Protein AF-A0A2T4LJS6-F1 (afdb_monomer_lite)

InterPro domains:
  IPR002629 Cobalamin-independent methionine synthase MetE, C-terminal/archaeal [PF01717] (78-133)
  IPR038071 UROD/MetE-like superfamily [G3DSA:3.20.20.210] (36-133)
  IPR038071 UROD/MetE-like superfamily [SSF51726] (49-132)

Organism: NCBI:txid29382

Foldseek 3Di:
DLPDDDDVNVVLQVVQVCCCVPVVDNPSVVVNVVSVVVVCPDVVVVDDDDCVPVDPDDPDDPVVVVVVCCVVLVADPDADEDDDDDDCDPVNVVLVVCVVVVVDDPVVSVVVVVVVQVVQVVVCVVVVHSDYD

pLDDT: mean 94.38, std 6.19, range [54.38, 98.62]

Radius of gyration: 26.8 Å; chains: 1; bounding box: 59×28×63 Å

Secondary structure (DSSP, 8-state):
--S---HHHHHHHHHHHHHHHHH---HHHHHHHHHHHHHHT-GGGG----GGGS--S-SS-HHHHHHHHHHHH---SS-----SPPP--HHHHHHHHHHHTTSS-HHHHHHHHHHHHHHHHHHHHHTT-SS--

Structure (mmCIF, N/CA/C/O backbone):
data_AF-A0A2T4LJS6-F1
#
_entry.id   AF-A0A2T4LJS6-F1
#
loop_
_atom_site.group_PDB
_atom_site.id
_atom_site.type_symbol
_atom_site.label_atom_id
_atom_site.label_alt_id
_atom_site.label_comp_id
_atom_site.label_asym_id
_atom_site.label_entity_id
_atom_site.label_seq_id
_atom_site.pdbx_PDB_ins_code
_atom_site.Cartn_x
_atom_site.Cartn_y
_atom_site.Cartn_z
_atom_site.occupancy
_atom_site.B_iso_or_equiv
_atom_site.auth_seq_id
_atom_site.auth_comp_id
_atom_site.auth_asym_id
_atom_site.auth_atom_id
_atom_site.pdbx_PDB_model_num
ATOM 1 N N . ALA A 1 1 ? 11.203 9.157 -17.276 1.00 54.38 1 ALA A N 1
ATOM 2 C CA . ALA A 1 1 ? 11.778 8.016 -16.538 1.00 54.38 1 ALA A CA 1
ATOM 3 C C . ALA A 1 1 ? 13.220 7.837 -17.000 1.00 54.38 1 ALA A C 1
ATOM 5 O O . ALA A 1 1 ? 13.449 7.197 -18.010 1.00 54.38 1 ALA A O 1
ATOM 6 N N . GLU A 1 2 ? 14.178 8.501 -16.348 1.00 68.25 2 GLU A N 1
ATOM 7 C CA . GLU A 1 2 ? 15.598 8.459 -16.759 1.00 68.25 2 GLU A CA 1
ATOM 8 C C . GLU A 1 2 ? 16.465 7.547 -15.873 1.00 68.25 2 GLU A C 1
ATOM 10 O O . GLU A 1 2 ? 17.624 7.326 -16.193 1.00 68.25 2 GLU A O 1
ATOM 15 N N . GLY A 1 3 ? 15.917 7.007 -14.778 1.00 78.06 3 GLY A N 1
ATOM 16 C CA . GLY A 1 3 ? 16.657 6.209 -13.789 1.00 78.06 3 GLY A CA 1
ATOM 17 C C . GLY A 1 3 ? 16.238 4.744 -13.681 1.00 78.06 3 GLY A C 1
ATOM 18 O O . GLY A 1 3 ? 16.497 4.125 -12.654 1.00 78.06 3 GLY A O 1
ATOM 19 N N . LEU A 1 4 ? 15.532 4.207 -14.678 1.00 88.50 4 LEU A N 1
ATOM 20 C CA . LEU A 1 4 ? 15.078 2.816 -14.685 1.00 88.50 4 LEU A CA 1
ATOM 21 C C . LEU A 1 4 ? 15.667 2.091 -15.893 1.00 88.50 4 LEU A C 1
ATOM 23 O O . LEU A 1 4 ? 15.585 2.607 -17.005 1.00 88.50 4 LEU A O 1
ATOM 27 N N . SER A 1 5 ? 16.173 0.883 -15.651 1.00 91.62 5 SER A N 1
ATOM 28 C CA . SER A 1 5 ? 16.587 -0.067 -16.684 1.00 91.62 5 SER A CA 1
ATOM 29 C C . SER A 1 5 ? 16.012 -1.439 -16.339 1.00 91.62 5 SER A C 1
ATOM 31 O O . SER A 1 5 ? 16.406 -2.044 -15.332 1.00 91.62 5 SER A O 1
ATOM 33 N N . PHE A 1 6 ? 15.058 -1.921 -17.139 1.00 93.44 6 PHE A N 1
ATOM 34 C CA . PHE A 1 6 ? 14.474 -3.252 -16.991 1.00 93.44 6 PHE A CA 1
ATOM 35 C C . PHE A 1 6 ? 15.206 -4.246 -17.901 1.00 93.44 6 PHE A C 1
ATOM 37 O O . PHE A 1 6 ? 16.373 -4.047 -18.232 1.00 93.44 6 PHE A O 1
ATOM 44 N N . ALA A 1 7 ? 14.583 -5.376 -18.236 1.00 97.06 7 ALA A N 1
ATOM 45 C CA . ALA A 1 7 ? 15.266 -6.449 -18.954 1.00 97.06 7 ALA A CA 1
ATOM 46 C C . ALA A 1 7 ? 15.805 -5.994 -20.323 1.00 97.06 7 ALA A C 1
ATOM 48 O O . ALA A 1 7 ? 16.966 -6.251 -20.627 1.00 97.06 7 ALA A O 1
ATOM 49 N N . THR A 1 8 ? 14.994 -5.286 -21.114 1.00 96.06 8 THR A N 1
ATOM 50 C CA . THR A 1 8 ? 15.387 -4.807 -22.448 1.00 96.06 8 THR A CA 1
ATOM 51 C C . THR A 1 8 ? 16.496 -3.763 -22.362 1.00 96.06 8 THR A C 1
ATOM 53 O O . THR A 1 8 ? 17.509 -3.887 -23.041 1.00 96.06 8 THR A O 1
ATOM 56 N N . GLU A 1 9 ? 16.367 -2.783 -21.466 1.00 93.56 9 GLU A N 1
ATOM 57 C CA . GLU A 1 9 ? 17.361 -1.717 -21.317 1.00 93.56 9 GLU A CA 1
ATOM 58 C C . GLU A 1 9 ? 18.707 -2.258 -20.807 1.00 93.56 9 GLU A C 1
ATOM 60 O O . GLU A 1 9 ? 19.759 -1.757 -21.193 1.00 93.56 9 GLU A O 1
ATOM 65 N N . LYS A 1 10 ? 18.706 -3.329 -20.000 1.00 95.00 10 LYS A N 1
ATOM 66 C CA . LYS A 1 10 ? 19.943 -4.009 -19.573 1.00 95.00 10 LYS A CA 1
ATOM 67 C C . LYS A 1 10 ? 20.680 -4.683 -20.726 1.00 95.00 10 LYS A C 1
ATOM 69 O O . LYS A 1 10 ? 21.907 -4.723 -20.718 1.00 95.00 10 LYS A O 1
ATOM 74 N N . LEU A 1 11 ? 19.959 -5.206 -21.718 1.00 97.19 11 LEU A N 1
ATOM 75 C CA . LEU A 1 11 ? 20.591 -5.720 -22.935 1.00 97.19 11 LEU A CA 1
ATOM 76 C C . LEU A 1 11 ? 21.224 -4.578 -23.738 1.00 97.19 11 LEU A C 1
ATOM 78 O O . LEU A 1 11 ? 22.324 -4.740 -24.263 1.00 97.19 11 LEU A O 1
ATOM 82 N N . ASP A 1 12 ? 20.578 -3.412 -23.771 1.00 94.31 12 ASP A N 1
ATOM 83 C CA . ASP A 1 12 ? 21.135 -2.224 -24.413 1.00 94.31 12 ASP A CA 1
ATOM 84 C C . ASP A 1 12 ? 22.396 -1.694 -23.718 1.00 94.31 12 ASP A C 1
ATOM 86 O O .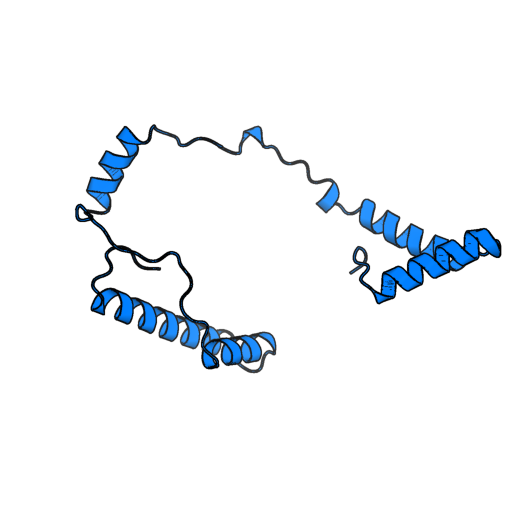 ASP A 1 12 ? 23.330 -1.283 -24.412 1.00 94.31 12 ASP A O 1
ATOM 90 N N . GLU A 1 13 ? 22.440 -1.739 -22.384 1.00 94.50 13 GLU A N 1
ATOM 91 C CA . GLU A 1 13 ? 23.622 -1.412 -21.573 1.00 94.50 13 GLU A CA 1
ATOM 92 C C . GLU A 1 13 ? 24.783 -2.380 -21.851 1.00 94.50 13 GLU A C 1
ATOM 94 O O . GLU A 1 13 ? 25.919 -1.944 -22.043 1.00 94.50 13 GLU A O 1
ATOM 99 N N . LEU A 1 14 ? 24.509 -3.689 -21.929 1.00 96.62 14 LEU A N 1
ATOM 100 C CA . LEU A 1 14 ? 25.520 -4.697 -22.269 1.00 96.62 14 LEU A CA 1
ATOM 101 C C . LEU A 1 14 ? 26.067 -4.511 -23.689 1.00 96.62 14 LEU A C 1
ATOM 103 O O . LEU A 1 14 ? 27.274 -4.633 -23.894 1.00 96.62 14 LEU A O 1
ATOM 107 N N . ASP A 1 15 ? 25.208 -4.190 -24.659 1.00 97.00 15 ASP A N 1
ATOM 108 C CA . ASP A 1 15 ? 25.628 -3.861 -26.026 1.00 97.00 15 ASP A CA 1
ATOM 109 C C . ASP A 1 15 ? 26.516 -2.607 -26.055 1.00 97.00 15 ASP A C 1
ATOM 111 O O . ASP A 1 15 ? 27.560 -2.614 -26.704 1.00 97.00 15 ASP A O 1
ATOM 115 N N . ALA A 1 16 ? 26.166 -1.560 -25.299 1.00 96.31 16 ALA A N 1
ATOM 116 C CA . ALA A 1 16 ? 26.988 -0.353 -25.197 1.00 96.31 16 ALA A CA 1
ATOM 117 C C . ALA A 1 16 ? 28.381 -0.647 -24.614 1.00 96.31 16 ALA A C 1
ATOM 119 O O . ALA A 1 16 ? 29.384 -0.185 -25.153 1.00 96.31 16 ALA A O 1
ATOM 120 N N . LEU A 1 17 ? 28.461 -1.460 -23.555 1.00 96.50 17 LEU A N 1
ATOM 121 C CA . LEU A 1 17 ? 29.739 -1.882 -22.972 1.00 96.50 17 LEU A CA 1
ATOM 122 C C . LEU A 1 17 ? 30.558 -2.741 -23.939 1.00 96.50 17 LEU A C 1
ATOM 124 O O . LEU A 1 17 ? 31.767 -2.551 -24.062 1.00 96.50 17 LEU A O 1
ATOM 128 N N . LYS A 1 18 ? 29.907 -3.674 -24.643 1.00 97.69 18 LYS A N 1
ATOM 129 C CA . LYS A 1 18 ? 30.562 -4.536 -25.632 1.00 97.69 18 LYS A CA 1
ATOM 130 C C . LYS A 1 18 ? 31.231 -3.710 -26.734 1.00 97.69 18 LYS A C 1
ATOM 132 O O . LYS A 1 18 ? 32.377 -4.000 -27.064 1.00 97.69 18 LYS A O 1
ATOM 137 N N . ARG A 1 19 ? 30.537 -2.704 -27.276 1.00 97.19 19 ARG A N 1
ATOM 138 C CA . ARG A 1 19 ? 31.048 -1.814 -28.337 1.00 97.19 19 ARG A CA 1
ATOM 139 C C . ARG A 1 19 ? 32.257 -1.006 -27.884 1.00 97.19 19 ARG A C 1
ATOM 141 O O . ARG A 1 19 ? 33.261 -0.968 -28.586 1.00 97.19 19 ARG A O 1
ATOM 148 N N . VAL A 1 20 ? 32.206 -0.450 -26.673 1.00 97.31 20 VAL A N 1
ATOM 149 C CA . VAL A 1 20 ? 33.347 0.279 -26.097 1.00 97.31 20 VAL A CA 1
ATOM 150 C C . VAL A 1 20 ? 34.567 -0.628 -25.966 1.00 97.31 20 VAL A C 1
ATOM 152 O O . VAL A 1 20 ? 35.662 -0.239 -26.354 1.00 97.31 20 VAL A O 1
ATOM 155 N N . ILE A 1 21 ? 34.386 -1.835 -25.418 1.00 96.88 21 ILE A N 1
ATOM 156 C CA . ILE A 1 21 ? 35.498 -2.740 -25.092 1.00 96.88 21 ILE A CA 1
ATOM 157 C C . ILE A 1 21 ? 36.105 -3.377 -26.346 1.00 96.88 21 ILE A C 1
ATOM 159 O O . ILE A 1 21 ? 37.325 -3.504 -26.432 1.00 96.88 21 ILE A O 1
ATOM 163 N N . ASN A 1 22 ? 35.270 -3.812 -27.291 1.00 97.25 22 ASN A N 1
ATOM 164 C CA . ASN A 1 22 ? 35.728 -4.597 -28.439 1.00 97.25 22 ASN A CA 1
ATOM 165 C C . ASN A 1 22 ? 35.973 -3.748 -29.689 1.00 97.25 22 ASN A C 1
ATOM 167 O O . ASN A 1 22 ? 36.878 -4.064 -30.458 1.00 97.25 22 ASN A O 1
ATOM 171 N N . ASP A 1 23 ? 35.182 -2.692 -29.885 1.00 95.50 23 ASP A N 1
ATOM 172 C CA . ASP A 1 23 ? 35.120 -1.947 -31.146 1.00 95.50 23 ASP A CA 1
ATOM 173 C C . ASP A 1 23 ? 35.642 -0.499 -31.006 1.00 95.50 23 ASP A C 1
ATOM 175 O O . ASP A 1 23 ? 35.737 0.212 -32.004 1.00 95.50 23 ASP A O 1
ATOM 179 N N . ASN A 1 24 ? 36.011 -0.059 -29.789 1.00 95.06 24 ASN A N 1
ATOM 180 C CA . ASN A 1 24 ? 36.357 1.332 -29.446 1.00 95.06 24 ASN A CA 1
ATOM 181 C C . ASN A 1 24 ? 35.272 2.363 -29.839 1.00 95.06 24 ASN A C 1
ATOM 183 O O . ASN A 1 24 ? 35.575 3.537 -30.045 1.00 95.06 24 ASN A O 1
ATOM 187 N N . ASP A 1 25 ? 34.009 1.936 -29.924 1.00 96.56 25 ASP A N 1
ATOM 188 C CA . ASP A 1 25 ? 32.845 2.794 -30.182 1.00 96.56 25 ASP A CA 1
ATOM 189 C C . ASP A 1 25 ? 32.178 3.174 -28.851 1.00 96.56 25 ASP A C 1
ATOM 191 O O . ASP A 1 25 ? 31.600 2.319 -28.169 1.00 96.56 25 ASP A O 1
ATOM 195 N N . SER A 1 26 ? 32.272 4.453 -28.469 1.00 95.94 26 SER A N 1
ATOM 196 C CA . SER A 1 26 ? 31.715 4.974 -27.215 1.00 95.94 26 SER A CA 1
ATOM 197 C C . SER A 1 26 ? 30.379 5.691 -27.348 1.00 95.94 26 SER A C 1
ATOM 199 O O . SER A 1 26 ? 29.781 6.001 -26.318 1.00 95.94 26 SER A O 1
ATOM 201 N N . ASP A 1 27 ? 29.840 5.882 -28.554 1.00 96.44 27 ASP A N 1
ATOM 202 C CA . ASP A 1 27 ? 28.683 6.759 -28.775 1.00 96.44 27 ASP A CA 1
ATOM 203 C C . ASP A 1 27 ? 27.472 6.335 -27.928 1.00 96.44 27 ASP A C 1
ATOM 205 O O . ASP A 1 27 ? 26.859 7.133 -27.209 1.00 96.44 27 ASP A O 1
ATOM 209 N N . LYS A 1 28 ? 27.143 5.035 -27.954 1.00 94.19 28 LYS A N 1
ATOM 210 C CA . LYS A 1 28 ? 26.021 4.483 -27.177 1.00 94.19 28 LYS A CA 1
ATOM 211 C C . LYS A 1 28 ? 26.288 4.559 -25.671 1.00 94.19 28 LYS A C 1
ATOM 213 O O . LYS A 1 28 ? 25.372 4.826 -24.892 1.00 94.19 28 LYS A O 1
ATOM 218 N N . PHE A 1 29 ? 27.532 4.326 -25.259 1.00 95.50 29 PHE A N 1
ATOM 219 C CA . PHE A 1 29 ? 27.931 4.365 -23.856 1.00 95.50 29 PHE A CA 1
ATOM 220 C C . PHE A 1 29 ? 27.861 5.782 -23.287 1.00 95.50 29 PHE A C 1
ATOM 222 O O . PHE A 1 29 ? 27.295 5.966 -22.212 1.00 95.50 29 PHE A O 1
ATOM 229 N N . ASP A 1 30 ? 28.345 6.786 -24.014 1.00 95.88 30 ASP A N 1
ATOM 230 C CA . ASP A 1 30 ? 28.369 8.178 -23.563 1.00 95.88 30 ASP A CA 1
ATOM 231 C C . ASP A 1 30 ? 26.954 8.743 -23.392 1.00 95.88 30 ASP A C 1
ATOM 233 O O . ASP A 1 30 ? 26.666 9.428 -22.406 1.00 95.88 30 ASP A O 1
ATOM 237 N N . VAL A 1 31 ? 26.020 8.374 -24.276 1.00 94.00 31 VAL A N 1
ATOM 238 C CA . VAL A 1 31 ? 24.597 8.724 -24.129 1.00 94.00 31 VAL A CA 1
ATOM 239 C C . VAL A 1 31 ? 23.997 8.115 -22.856 1.00 94.00 31 VAL A C 1
ATOM 241 O O . VAL A 1 31 ? 23.307 8.810 -22.098 1.00 94.00 31 VAL A O 1
ATOM 244 N N . LEU A 1 32 ? 24.248 6.825 -22.602 1.00 93.38 32 LEU A N 1
ATOM 245 C CA . LEU A 1 32 ? 23.751 6.139 -21.405 1.00 93.38 32 LEU A CA 1
ATOM 246 C C . LEU A 1 32 ? 24.402 6.688 -20.129 1.00 93.38 32 LEU A C 1
ATOM 248 O O . LEU A 1 32 ? 23.712 6.908 -19.131 1.00 93.38 32 LEU A O 1
ATOM 252 N N . LYS A 1 33 ? 25.700 6.992 -20.177 1.00 92.56 33 LYS A N 1
ATOM 253 C CA . LYS A 1 33 ? 26.454 7.598 -19.081 1.00 92.56 33 LYS A CA 1
ATOM 254 C C . LYS A 1 33 ? 25.937 8.994 -18.745 1.00 92.56 33 LYS A C 1
ATOM 256 O O . LYS A 1 33 ? 25.650 9.260 -17.583 1.00 92.56 33 LYS A O 1
ATOM 261 N N . ALA A 1 34 ? 25.713 9.854 -19.737 1.00 92.19 34 ALA A N 1
ATOM 262 C CA . ALA A 1 34 ? 25.160 11.188 -19.508 1.00 92.19 34 ALA A CA 1
ATOM 263 C C . ALA A 1 34 ? 23.754 11.126 -18.885 1.00 92.19 34 ALA A C 1
ATOM 265 O O . ALA A 1 34 ? 23.417 11.926 -18.011 1.00 92.19 34 ALA A O 1
ATOM 266 N N . ARG A 1 35 ? 22.920 10.160 -19.300 1.00 90.50 35 ARG A N 1
ATOM 267 C CA . ARG A 1 35 ? 21.615 9.909 -18.663 1.00 90.50 35 ARG A CA 1
ATOM 268 C C . ARG A 1 35 ? 21.782 9.484 -17.201 1.00 90.50 35 ARG A C 1
ATOM 270 O O . ARG A 1 35 ? 21.087 10.016 -16.335 1.00 90.50 35 ARG A O 1
ATOM 277 N N . TYR A 1 36 ? 22.702 8.561 -16.927 1.00 89.62 36 TYR A N 1
ATOM 278 C CA . TYR A 1 36 ? 23.020 8.122 -15.570 1.00 89.62 36 TYR A CA 1
ATOM 279 C C . TYR A 1 36 ? 23.484 9.290 -14.693 1.00 89.62 36 TYR A C 1
ATOM 281 O O . TYR A 1 36 ? 22.962 9.472 -13.596 1.00 89.62 36 TYR A O 1
ATOM 289 N N . GLU A 1 37 ? 24.397 10.125 -15.185 1.00 90.88 37 GLU A N 1
ATOM 290 C CA . GLU A 1 37 ? 24.914 11.289 -14.460 1.00 90.88 37 GLU A CA 1
ATOM 291 C C . GLU A 1 37 ? 23.811 12.308 -14.157 1.00 90.88 37 GLU A C 1
ATOM 293 O O . GLU A 1 37 ? 23.687 12.755 -13.016 1.00 90.88 37 GLU A O 1
ATOM 298 N N . ARG A 1 38 ? 22.933 12.612 -15.126 1.00 89.88 38 ARG A N 1
ATOM 299 C CA . ARG A 1 38 ? 21.746 13.445 -14.869 1.00 89.88 38 ARG A CA 1
ATOM 300 C C . ARG A 1 38 ? 20.871 12.862 -13.766 1.00 89.88 38 ARG A C 1
ATOM 302 O O . ARG A 1 38 ? 20.434 13.607 -12.897 1.00 89.88 38 ARG A O 1
ATOM 309 N N . PHE A 1 39 ? 20.638 11.548 -13.776 1.00 89.44 39 PHE A N 1
ATOM 310 C CA . PHE A 1 39 ? 19.877 10.865 -12.730 1.00 89.44 39 PHE A CA 1
ATOM 311 C C . PHE A 1 39 ? 20.588 10.880 -11.366 1.00 89.44 39 PHE A C 1
ATOM 313 O O . PHE A 1 39 ? 19.922 10.936 -10.333 1.00 89.44 39 PHE A O 1
ATOM 320 N N . GLN A 1 40 ? 21.921 10.810 -11.315 1.00 87.50 40 GLN A N 1
ATOM 321 C CA . GLN A 1 40 ? 22.676 10.939 -10.061 1.00 87.50 40 GLN A CA 1
ATOM 322 C C . GLN A 1 40 ? 22.602 12.349 -9.477 1.00 87.50 40 GLN A C 1
ATOM 324 O O . GLN A 1 40 ? 22.493 12.494 -8.265 1.00 87.50 40 GLN A O 1
ATOM 329 N N . ASN A 1 41 ? 22.535 13.366 -10.329 1.00 88.94 41 ASN A N 1
ATOM 330 C CA . ASN A 1 41 ? 22.483 14.765 -9.911 1.00 88.94 41 ASN A CA 1
ATOM 331 C C . ASN A 1 41 ? 21.059 15.272 -9.598 1.00 88.94 41 ASN A C 1
ATOM 333 O O . ASN A 1 41 ? 20.841 16.479 -9.494 1.00 88.94 41 ASN A O 1
ATOM 337 N N . GLN A 1 42 ? 20.066 14.384 -9.458 1.00 88.50 42 GLN A N 1
ATOM 338 C CA . GLN A 1 42 ? 18.691 14.783 -9.142 1.00 88.50 42 GLN A CA 1
ATOM 339 C C . GLN A 1 42 ? 18.555 15.208 -7.676 1.00 88.50 42 GLN A C 1
ATOM 341 O O . GLN A 1 42 ? 18.978 14.497 -6.768 1.00 88.50 42 GLN A O 1
ATOM 346 N N . ALA A 1 43 ? 17.889 16.343 -7.444 1.00 86.50 43 ALA A N 1
ATOM 347 C CA . ALA A 1 43 ? 17.766 16.963 -6.122 1.00 86.50 43 ALA A CA 1
ATOM 348 C C . ALA A 1 43 ? 17.191 16.029 -5.041 1.00 86.50 43 ALA A C 1
ATOM 350 O O . ALA A 1 43 ? 17.606 16.109 -3.890 1.00 86.50 43 ALA A O 1
ATOM 351 N N . PHE A 1 44 ? 16.293 15.099 -5.397 1.00 85.31 44 PHE A N 1
ATOM 352 C CA . PHE A 1 44 ? 15.720 14.166 -4.418 1.00 85.31 44 PHE A CA 1
ATOM 353 C C . PHE A 1 44 ? 16.731 13.155 -3.852 1.00 85.31 44 PHE A C 1
ATOM 355 O O . PHE A 1 44 ? 16.470 12.569 -2.805 1.00 85.31 44 PHE A O 1
ATOM 362 N N . LYS A 1 45 ? 17.863 12.914 -4.532 1.00 80.38 45 LYS A N 1
ATOM 363 C CA . LYS A 1 45 ? 18.928 12.026 -4.032 1.00 80.38 45 LYS A CA 1
ATOM 364 C C . LYS A 1 45 ? 19.818 12.692 -2.995 1.00 80.38 45 LYS A C 1
ATOM 366 O O . LYS A 1 45 ? 20.450 11.996 -2.211 1.00 80.38 45 LYS A O 1
ATOM 371 N N . ASN A 1 46 ? 19.826 14.019 -2.986 1.00 79.38 46 ASN A N 1
ATOM 372 C CA . ASN A 1 46 ? 20.609 14.838 -2.071 1.00 79.38 46 ASN A CA 1
ATOM 373 C C . ASN A 1 46 ? 19.709 15.464 -0.994 1.00 79.38 46 ASN A C 1
ATOM 375 O O . ASN A 1 46 ? 20.003 16.543 -0.488 1.00 79.38 46 ASN A O 1
ATOM 379 N N . LEU A 1 47 ? 18.580 14.815 -0.677 1.00 85.38 47 LEU A N 1
ATOM 380 C CA . LEU A 1 47 ? 17.741 15.210 0.449 1.00 85.38 47 LEU A CA 1
ATOM 381 C C . LEU A 1 47 ? 18.427 14.780 1.743 1.00 85.38 47 LEU A C 1
ATOM 383 O O . LEU A 1 47 ? 18.521 13.590 2.042 1.00 85.38 47 LEU A O 1
ATOM 387 N N . GLU A 1 48 ? 18.888 15.758 2.513 1.00 83.44 48 GLU A N 1
ATOM 388 C CA . GLU A 1 48 ? 19.299 15.536 3.892 1.00 83.44 48 GLU A CA 1
ATOM 389 C C . GLU A 1 48 ? 18.051 15.420 4.770 1.00 83.44 48 GLU A C 1
ATOM 391 O O . GLU A 1 48 ? 17.185 16.296 4.779 1.00 83.44 48 GLU A O 1
ATOM 396 N N . TYR A 1 49 ? 17.952 14.312 5.500 1.00 82.56 49 TYR A N 1
ATOM 397 C CA . TYR A 1 49 ? 16.904 14.101 6.489 1.00 82.56 49 TYR A CA 1
ATOM 398 C C . TYR A 1 49 ? 17.490 14.287 7.882 1.00 82.56 49 TYR A C 1
ATOM 400 O O . TYR A 1 49 ? 18.414 13.574 8.277 1.00 82.56 49 TYR A O 1
ATOM 408 N N . ASP A 1 50 ? 16.919 15.214 8.646 1.00 84.88 50 ASP A N 1
ATOM 409 C CA . ASP A 1 50 ? 17.212 15.327 10.068 1.00 84.88 50 ASP A CA 1
ATOM 410 C C . ASP A 1 50 ? 16.420 14.269 10.847 1.00 84.88 50 ASP A C 1
ATOM 412 O O . ASP A 1 50 ? 15.262 14.458 11.231 1.00 84.88 50 ASP A O 1
ATOM 416 N N . PHE A 1 51 ? 17.063 13.130 11.087 1.00 85.69 51 PHE A N 1
ATOM 417 C CA . PHE A 1 51 ? 16.484 12.060 11.891 1.00 85.69 51 PHE A CA 1
ATOM 418 C C . PHE A 1 51 ? 16.431 12.391 13.389 1.00 85.69 51 PHE A C 1
ATOM 420 O O . PHE A 1 51 ? 15.755 11.676 14.122 1.00 85.69 51 PHE A O 1
ATOM 427 N N . SER A 1 52 ? 17.066 13.476 13.859 1.00 85.12 52 SER A N 1
ATOM 428 C CA . SER A 1 52 ? 17.023 13.859 15.279 1.00 85.12 52 SER A CA 1
ATOM 429 C C . SER A 1 52 ? 15.619 14.259 15.746 1.00 85.12 52 SER A C 1
ATOM 431 O O . SER A 1 52 ? 15.290 14.113 16.922 1.00 85.12 52 SER A O 1
ATOM 433 N N . GLN A 1 53 ? 14.762 14.710 14.822 1.00 83.19 53 GLN A N 1
ATOM 434 C CA . GLN A 1 53 ? 13.360 15.032 15.101 1.00 83.19 53 GLN A CA 1
ATOM 435 C C . GLN A 1 53 ? 12.436 13.808 15.030 1.00 83.19 53 GLN A C 1
ATOM 437 O O . GLN A 1 53 ? 11.286 13.867 15.480 1.00 83.19 53 GLN A O 1
ATOM 442 N N . VAL A 1 54 ? 12.907 12.689 14.471 1.00 88.50 54 VAL A N 1
ATOM 443 C CA . VAL A 1 54 ? 12.113 11.466 14.351 1.00 88.50 54 VAL A CA 1
ATOM 444 C C . VAL A 1 54 ? 12.148 10.735 15.685 1.00 88.50 54 VAL A C 1
ATOM 446 O O . VAL A 1 54 ? 13.150 10.144 16.075 1.00 88.50 54 VAL A O 1
ATOM 449 N N . ARG A 1 55 ? 11.022 10.763 16.399 1.00 87.31 55 ARG A N 1
ATOM 450 C CA . ARG A 1 55 ? 10.871 10.008 17.644 1.00 87.31 55 ARG A CA 1
ATOM 451 C C . ARG A 1 55 ? 10.742 8.520 17.333 1.00 87.31 55 ARG A C 1
ATOM 453 O O . ARG A 1 55 ? 9.743 8.089 16.763 1.00 87.31 55 ARG A O 1
ATOM 460 N N . ASP A 1 56 ? 11.721 7.744 17.768 1.00 91.12 56 ASP A N 1
ATOM 461 C CA . ASP A 1 56 ? 11.716 6.277 17.763 1.00 91.12 56 ASP A CA 1
ATOM 462 C C . ASP A 1 56 ? 11.028 5.680 19.007 1.00 91.12 56 ASP A C 1
ATOM 464 O O . ASP A 1 56 ? 10.691 4.496 19.056 1.00 91.12 56 ASP A O 1
ATOM 468 N N . THR A 1 57 ? 10.771 6.521 20.009 1.00 92.12 57 THR A N 1
ATOM 469 C CA . THR A 1 57 ? 10.178 6.151 21.291 1.00 92.12 57 THR A CA 1
ATOM 470 C C . THR A 1 57 ? 8.863 6.885 21.548 1.00 92.12 57 THR A C 1
ATOM 472 O O . THR A 1 57 ? 8.602 8.003 21.094 1.00 92.12 57 THR A O 1
ATOM 475 N N . ARG A 1 58 ? 7.972 6.222 22.291 1.00 93.94 58 ARG A N 1
ATOM 476 C CA . ARG A 1 58 ? 6.698 6.803 22.733 1.00 93.94 58 ARG A CA 1
ATOM 477 C C . ARG A 1 58 ? 6.945 7.792 23.875 1.00 93.94 58 ARG A C 1
ATOM 479 O O . ARG A 1 58 ? 7.854 7.604 24.669 1.00 93.94 58 ARG A O 1
ATOM 486 N N . GLN A 1 59 ? 6.066 8.787 23.999 1.00 94.12 59 GLN A N 1
ATOM 487 C CA . GLN A 1 59 ? 6.148 9.831 25.033 1.00 94.12 59 GLN A CA 1
ATOM 488 C C . GLN A 1 59 ? 6.039 9.306 26.475 1.00 94.12 59 GLN A C 1
ATOM 490 O O . GLN A 1 59 ? 6.520 9.957 27.393 1.00 94.12 59 GLN A O 1
ATOM 495 N N . SER A 1 60 ? 5.401 8.152 26.675 1.00 96.19 60 SER A N 1
ATOM 496 C CA . SER A 1 60 ? 5.218 7.524 27.985 1.00 96.19 60 SER A CA 1
ATOM 497 C C . SER A 1 60 ? 5.330 6.000 27.889 1.00 96.19 60 SER A C 1
ATOM 499 O O . SER A 1 60 ? 5.087 5.452 26.805 1.00 96.19 60 SER A O 1
ATOM 501 N N . PRO A 1 61 ? 5.676 5.283 28.976 1.00 97.06 61 PRO A N 1
ATOM 502 C CA . PRO A 1 61 ? 5.738 3.818 29.016 1.00 97.06 61 PRO A CA 1
ATOM 503 C C . PRO A 1 61 ? 4.390 3.132 28.747 1.00 97.06 61 PRO A C 1
ATOM 505 O O . PRO A 1 61 ? 3.322 3.710 28.937 1.00 97.06 61 PRO A O 1
ATOM 508 N N . PHE A 1 62 ? 4.416 1.857 28.341 1.00 97.44 62 PHE A N 1
ATOM 509 C CA . PHE A 1 62 ? 3.193 1.106 28.016 1.00 97.44 62 PHE A CA 1
ATOM 510 C C . PHE A 1 62 ? 2.190 1.047 29.176 1.00 97.44 62 PHE A C 1
ATOM 512 O O . PHE A 1 62 ? 1.003 1.230 28.939 1.00 97.44 62 PHE A O 1
ATOM 519 N N . ALA A 1 63 ? 2.655 0.864 30.415 1.00 97.81 63 ALA A N 1
ATOM 520 C CA . ALA A 1 63 ? 1.785 0.771 31.588 1.00 97.81 63 ALA A CA 1
ATOM 521 C C . ALA A 1 63 ? 0.937 2.037 31.822 1.00 97.81 63 ALA A C 1
ATOM 523 O O . ALA A 1 63 ? -0.199 1.941 32.281 1.00 97.81 63 ALA A O 1
ATOM 524 N N . GLU A 1 64 ? 1.460 3.218 31.481 1.00 97.62 64 GLU A N 1
ATOM 525 C CA . GLU A 1 64 ? 0.719 4.481 31.574 1.00 97.62 64 GLU A CA 1
ATOM 526 C C . GLU A 1 64 ? -0.269 4.630 30.417 1.00 97.62 64 GLU A C 1
ATOM 528 O O . GLU A 1 64 ? -1.433 4.972 30.629 1.00 97.62 64 GLU A O 1
ATOM 533 N N . ARG A 1 65 ? 0.168 4.301 29.194 1.00 97.56 65 ARG A N 1
ATOM 534 C CA . ARG A 1 65 ? -0.689 4.356 28.002 1.00 97.56 65 ARG A CA 1
ATOM 535 C C . ARG A 1 65 ? -1.851 3.380 28.089 1.00 97.56 65 ARG A C 1
ATOM 537 O O . ARG A 1 65 ? -2.957 3.749 27.714 1.00 97.56 65 ARG A O 1
ATOM 544 N N . LYS A 1 66 ? -1.618 2.172 28.608 1.00 96.69 66 LYS A N 1
ATOM 545 C CA . LYS A 1 66 ? -2.647 1.140 28.734 1.00 96.69 66 LYS A CA 1
ATOM 546 C C . LYS A 1 66 ? -3.829 1.647 29.560 1.00 96.69 66 LYS A C 1
ATOM 548 O O . LYS A 1 66 ? -4.957 1.503 29.124 1.00 96.69 66 LYS A O 1
ATOM 553 N N . LYS A 1 67 ? -3.583 2.336 30.682 1.00 97.12 67 LYS A N 1
ATOM 554 C CA . LYS A 1 67 ? -4.653 2.917 31.516 1.00 97.12 67 LYS A CA 1
ATOM 555 C C . LYS A 1 67 ? -5.528 3.905 30.739 1.00 97.12 67 LYS A C 1
ATOM 557 O O . LYS A 1 67 ? -6.745 3.882 30.874 1.00 97.12 67 LYS A O 1
ATOM 562 N N . GLN A 1 68 ? -4.910 4.761 29.922 1.00 97.12 68 GLN A N 1
ATOM 563 C CA . GLN A 1 68 ? -5.635 5.725 29.086 1.00 97.12 68 GLN A CA 1
ATOM 564 C C . GLN A 1 68 ? -6.394 5.028 27.949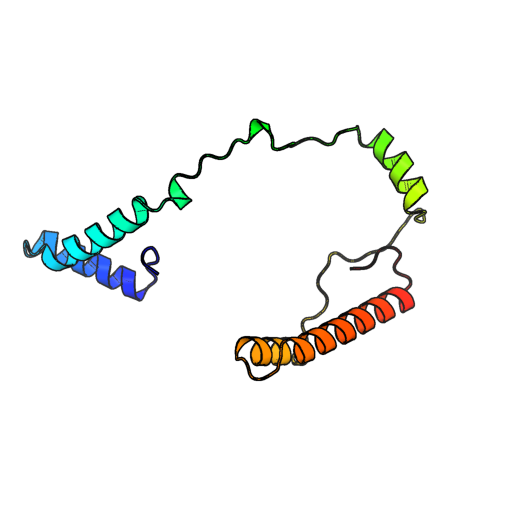 1.00 97.12 68 GLN A C 1
ATOM 566 O O . GLN A 1 68 ? -7.534 5.377 27.665 1.00 97.12 68 GLN A O 1
ATOM 571 N N . GLN A 1 69 ? -5.776 4.023 27.325 1.00 97.38 69 GLN A N 1
ATOM 572 C CA . GLN A 1 69 ? -6.371 3.242 26.241 1.00 97.38 69 GLN A CA 1
ATOM 573 C C . GLN A 1 69 ? -7.560 2.409 26.724 1.00 97.38 69 GLN A C 1
ATOM 575 O O . GLN A 1 69 ? -8.590 2.417 26.063 1.00 97.38 69 GLN A O 1
ATOM 580 N N . ASP A 1 70 ? -7.451 1.751 27.879 1.00 96.25 70 ASP A N 1
ATOM 581 C CA . ASP A 1 70 ? -8.540 0.978 28.482 1.00 96.25 70 ASP A CA 1
ATOM 582 C C . ASP A 1 70 ? -9.741 1.888 28.782 1.00 96.25 70 ASP A C 1
ATOM 584 O O . ASP A 1 70 ? -10.870 1.560 28.425 1.00 96.25 70 ASP A O 1
ATOM 588 N N . ALA A 1 71 ? -9.491 3.070 29.361 1.00 96.25 71 ALA A N 1
ATOM 589 C CA . ALA A 1 71 ? -10.536 4.048 29.657 1.00 96.25 71 ALA A CA 1
ATOM 590 C C . ALA A 1 71 ? -11.197 4.630 28.394 1.00 96.25 71 ALA A C 1
ATOM 592 O O . ALA A 1 71 ? -12.388 4.926 28.410 1.00 96.25 71 ALA A O 1
ATOM 593 N N . GLN A 1 72 ? -10.435 4.811 27.310 1.00 97.50 72 GLN A N 1
ATOM 594 C CA . GLN A 1 72 ? -10.940 5.398 26.068 1.00 97.50 72 GLN A CA 1
ATOM 595 C C . GLN A 1 72 ?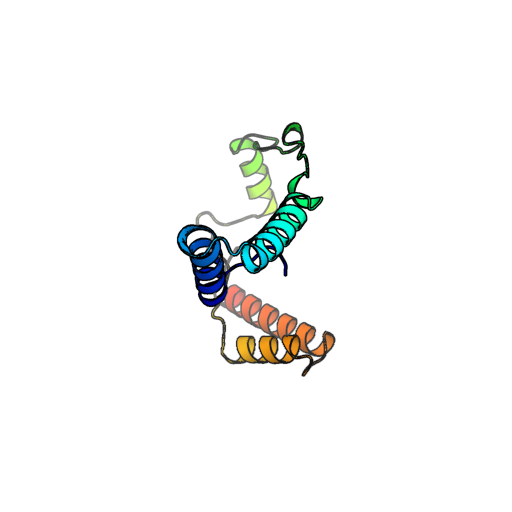 -11.659 4.382 25.174 1.00 97.50 72 GLN A C 1
ATOM 597 O O . GLN A 1 72 ? -12.666 4.721 24.558 1.00 97.50 72 GLN A O 1
ATOM 602 N N . LEU A 1 73 ? -11.120 3.168 25.054 1.00 96.38 73 LEU A N 1
ATOM 603 C CA . LEU A 1 73 ? -11.615 2.151 24.125 1.00 96.38 73 LEU A CA 1
ATOM 604 C C . LEU A 1 73 ? -12.660 1.232 24.764 1.00 96.38 73 LEU A C 1
ATOM 606 O O . LEU A 1 73 ? -13.476 0.676 24.037 1.00 96.38 73 LEU A O 1
ATOM 610 N N . ASN A 1 74 ? -12.640 1.076 26.095 1.00 96.19 74 ASN A N 1
ATOM 611 C CA . ASN A 1 74 ? -13.596 0.269 26.860 1.00 96.19 74 ASN A CA 1
ATOM 612 C C . ASN A 1 74 ? -13.818 -1.141 26.268 1.00 96.19 74 ASN A C 1
ATOM 614 O O . ASN A 1 74 ? -14.947 -1.594 26.080 1.00 96.19 74 ASN A O 1
ATOM 618 N N . LEU A 1 75 ? -12.715 -1.808 25.919 1.00 97.00 75 LEU A N 1
ATOM 619 C CA . LEU A 1 75 ? -12.721 -3.127 25.290 1.00 97.00 75 LEU A CA 1
ATOM 620 C C . LEU A 1 75 ? -12.938 -4.246 26.326 1.00 97.00 75 LEU A C 1
ATOM 622 O O . LEU A 1 75 ? -12.467 -4.113 27.457 1.00 97.00 75 LEU A O 1
ATOM 626 N N . PRO A 1 76 ? -13.590 -5.364 25.951 1.00 96.50 76 PRO A N 1
ATOM 627 C CA . PRO A 1 76 ? -13.660 -6.555 26.797 1.00 96.50 76 PRO A CA 1
ATOM 628 C C . PRO A 1 76 ? -12.277 -7.214 26.945 1.00 96.50 76 PRO A C 1
ATOM 630 O O . PRO A 1 76 ? -11.350 -6.891 26.205 1.00 96.50 76 PRO A O 1
ATOM 633 N N . ASP A 1 77 ? -12.148 -8.186 27.856 1.00 95.62 77 ASP A N 1
ATOM 634 C CA . ASP A 1 77 ? -10.872 -8.867 28.150 1.00 95.62 77 ASP A CA 1
ATOM 635 C C . ASP A 1 77 ? -10.245 -9.572 26.934 1.00 95.62 77 ASP A C 1
ATOM 637 O O . ASP A 1 77 ? -9.022 -9.653 26.813 1.00 95.62 77 ASP A O 1
ATOM 641 N N . LEU A 1 78 ? -11.080 -10.081 26.024 1.00 96.38 78 LEU A N 1
ATOM 642 C CA . LEU A 1 78 ? -10.666 -10.765 24.798 1.00 96.38 78 LEU A CA 1
ATOM 643 C C . LEU A 1 78 ? -11.252 -10.043 23.575 1.00 96.38 78 LEU A C 1
ATOM 645 O O . LEU A 1 78 ? -12.152 -10.583 22.929 1.00 96.38 78 LEU A O 1
ATOM 649 N N . PRO A 1 79 ? -10.783 -8.820 23.257 1.00 97.12 79 PRO A N 1
ATOM 650 C CA . PRO A 1 79 ? -11.332 -8.059 22.150 1.00 97.12 79 PRO A CA 1
ATOM 651 C C . PRO A 1 79 ? -10.926 -8.696 20.825 1.00 97.12 79 PRO A C 1
ATOM 653 O O . PRO A 1 79 ? -9.798 -9.167 20.649 1.00 97.12 79 PRO A O 1
ATOM 656 N N . THR A 1 80 ? -11.837 -8.681 19.864 1.00 98.00 80 THR A N 1
ATOM 657 C CA . THR A 1 80 ? -11.630 -9.246 18.541 1.00 98.00 80 THR A CA 1
ATOM 658 C C . THR A 1 80 ? -11.553 -8.150 17.484 1.00 98.00 80 THR A C 1
ATOM 660 O O . THR A 1 80 ? -12.263 -7.147 17.482 1.00 98.00 80 THR A O 1
ATOM 663 N N . THR A 1 81 ? -10.655 -8.357 16.529 1.00 98.25 81 THR A N 1
ATOM 664 C CA . THR A 1 81 ? -10.487 -7.479 15.371 1.00 98.25 81 THR A CA 1
ATOM 665 C C . THR A 1 81 ? -10.018 -8.307 14.178 1.00 98.25 81 THR A C 1
ATOM 667 O O . THR A 1 81 ? -10.001 -9.544 14.238 1.00 98.25 81 THR A O 1
ATOM 670 N N . THR A 1 82 ? -9.675 -7.648 13.079 1.00 97.69 82 THR A N 1
ATOM 671 C CA . THR A 1 82 ? -8.967 -8.241 11.943 1.00 97.69 82 THR A CA 1
ATOM 672 C C . THR A 1 82 ? -7.742 -7.379 11.608 1.00 97.69 82 THR A C 1
ATOM 674 O O . THR A 1 82 ? -7.545 -6.320 12.192 1.00 97.69 82 THR A O 1
ATOM 677 N N . ILE A 1 83 ? -6.864 -7.850 10.720 1.00 97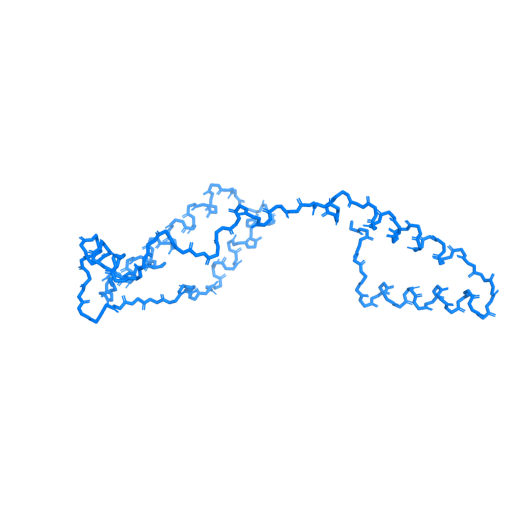.50 83 ILE A N 1
ATOM 678 C CA . ILE A 1 83 ? -5.547 -7.225 10.484 1.00 97.50 83 ILE A CA 1
ATOM 679 C C . ILE A 1 83 ? -5.592 -6.108 9.420 1.00 97.50 83 ILE A C 1
ATOM 681 O O . ILE A 1 83 ? -4.615 -5.383 9.248 1.00 97.50 83 ILE A O 1
ATOM 685 N N . GLY A 1 84 ? -6.705 -5.953 8.694 1.00 95.56 84 GLY A N 1
ATOM 686 C CA . GLY A 1 84 ? -6.846 -4.926 7.661 1.00 95.56 84 GLY A CA 1
ATOM 687 C C . GLY A 1 84 ? -7.672 -5.396 6.467 1.00 95.56 84 GLY A C 1
ATOM 688 O O . GLY A 1 84 ? -8.881 -5.555 6.560 1.00 95.56 84 GLY A O 1
ATOM 689 N N . SER A 1 85 ? -7.026 -5.594 5.317 1.00 95.75 85 SER A N 1
ATOM 690 C CA . SER A 1 85 ? -7.709 -5.764 4.029 1.00 95.75 85 SER A CA 1
ATOM 691 C C . SER A 1 85 ? -8.761 -6.880 4.006 1.00 95.75 85 SER A C 1
ATOM 693 O O . SER A 1 85 ? -8.45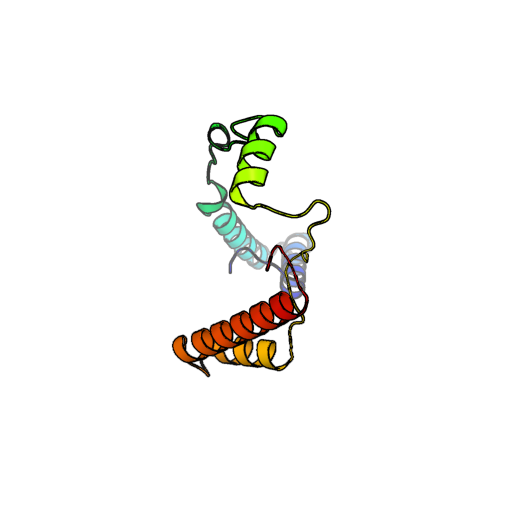5 -8.038 4.296 1.00 95.75 85 SER A O 1
ATOM 695 N N . PHE A 1 86 ? -9.953 -6.547 3.513 1.00 96.25 86 PHE A N 1
ATOM 696 C CA . PHE A 1 86 ? -10.986 -7.505 3.125 1.00 96.25 86 PHE A CA 1
ATOM 697 C C . PHE A 1 86 ? -10.811 -8.012 1.679 1.00 96.25 86 PHE A C 1
ATOM 699 O O . PHE A 1 86 ? -10.047 -7.423 0.904 1.00 96.25 86 PHE A O 1
ATOM 706 N N . PRO A 1 87 ? -11.506 -9.104 1.286 1.00 94.50 87 PRO A N 1
ATOM 707 C CA . PRO A 1 87 ? -11.426 -9.664 -0.058 1.00 94.50 87 PRO A CA 1
ATOM 708 C C . PRO A 1 87 ? -11.604 -8.622 -1.161 1.00 94.50 87 PRO A C 1
ATOM 710 O O . PRO A 1 87 ? -12.633 -7.955 -1.270 1.00 94.50 87 PRO A O 1
ATOM 713 N N . GLN A 1 88 ? -10.602 -8.529 -2.032 1.00 95.06 88 GLN A N 1
ATOM 714 C CA . GLN A 1 88 ? -10.644 -7.640 -3.182 1.00 95.06 88 GLN A CA 1
ATOM 715 C C . GLN A 1 88 ? -11.475 -8.279 -4.302 1.00 95.06 88 GLN A C 1
ATOM 717 O O . GLN A 1 88 ? -10.963 -9.046 -5.122 1.00 95.06 88 GLN A O 1
ATOM 722 N N . SER A 1 89 ? -12.774 -7.974 -4.310 1.00 96.12 89 SER A N 1
ATOM 723 C CA . SER A 1 89 ? -13.728 -8.544 -5.262 1.00 96.12 89 SER A CA 1
ATOM 724 C C . SER A 1 89 ? -13.416 -8.151 -6.713 1.00 96.12 89 SER A C 1
ATOM 726 O O . SER A 1 89 ? -12.721 -7.171 -6.998 1.00 96.12 89 SER A O 1
ATOM 728 N N . THR A 1 90 ? -13.945 -8.922 -7.666 1.00 97.81 90 THR A N 1
ATOM 729 C CA . THR A 1 90 ? -13.855 -8.586 -9.096 1.00 97.81 90 THR A CA 1
ATOM 730 C C . THR A 1 90 ? -14.471 -7.221 -9.396 1.00 97.81 90 THR A C 1
ATOM 732 O O . THR A 1 90 ? -13.894 -6.474 -10.181 1.00 97.81 90 THR A O 1
ATOM 735 N N . GLU A 1 91 ? -15.558 -6.858 -8.714 1.00 97.19 91 GLU A N 1
ATOM 736 C CA . GLU A 1 91 ? -16.187 -5.544 -8.864 1.00 97.19 91 GLU A CA 1
ATOM 737 C C . GLU A 1 91 ? -15.271 -4.416 -8.372 1.00 97.19 91 GLU A C 1
ATOM 739 O O . GLU A 1 91 ? -15.024 -3.466 -9.108 1.00 97.19 91 GLU A O 1
ATOM 744 N N . VAL A 1 92 ? -14.648 -4.563 -7.195 1.00 97.38 92 VAL A N 1
ATOM 745 C CA . VAL A 1 92 ? -13.679 -3.577 -6.677 1.00 97.38 92 VAL A CA 1
ATOM 746 C C . VAL A 1 92 ? -12.496 -3.400 -7.634 1.00 97.38 92 VAL A C 1
ATOM 748 O O . VAL A 1 92 ? -12.035 -2.279 -7.861 1.00 97.38 92 VAL A O 1
ATOM 751 N N . ARG A 1 93 ? -11.996 -4.494 -8.226 1.00 97.94 93 ARG A N 1
ATOM 752 C CA . ARG A 1 93 ? -10.920 -4.423 -9.231 1.00 97.94 93 ARG A CA 1
ATOM 753 C C . ARG A 1 93 ? -11.372 -3.700 -10.497 1.00 97.94 93 ARG A C 1
ATOM 755 O O . ARG A 1 93 ? -10.611 -2.881 -11.010 1.00 97.94 93 ARG A O 1
ATOM 762 N N . LYS A 1 94 ? -12.585 -3.984 -10.976 1.00 98.31 94 LYS A N 1
ATOM 763 C CA . LYS A 1 94 ? -13.171 -3.358 -12.164 1.00 98.31 94 LYS A CA 1
ATOM 764 C C . LYS A 1 94 ? -13.366 -1.856 -11.963 1.00 98.31 94 LYS A C 1
ATOM 766 O O . LYS A 1 94 ? -12.806 -1.086 -12.731 1.00 98.31 94 LYS A O 1
ATOM 771 N N . GLN A 1 95 ? -14.047 -1.443 -10.895 1.00 98.25 95 GLN A N 1
ATOM 772 C CA . GLN A 1 95 ? -14.304 -0.031 -10.585 1.00 98.25 95 GLN A CA 1
ATOM 773 C C . GLN A 1 95 ? -13.004 0.768 -10.462 1.00 98.25 95 GLN A C 1
ATOM 775 O O . GLN A 1 95 ? -12.865 1.845 -11.033 1.00 98.25 95 GLN A O 1
ATOM 780 N N . ARG A 1 96 ? -11.986 0.195 -9.805 1.00 98.19 96 ARG A N 1
ATOM 781 C CA . ARG A 1 96 ? -10.655 0.813 -9.730 1.00 98.19 96 ARG A CA 1
ATOM 782 C C . ARG A 1 96 ? -9.991 0.945 -11.101 1.00 98.19 96 ARG A C 1
ATOM 784 O O . ARG A 1 96 ? -9.332 1.950 -11.356 1.00 98.19 96 ARG A O 1
ATOM 791 N N . ALA A 1 97 ? -10.097 -0.073 -11.954 1.00 98.44 97 ALA A N 1
ATOM 792 C CA . ALA A 1 97 ? -9.542 -0.026 -13.302 1.00 98.44 97 ALA A CA 1
ATOM 793 C C . ALA A 1 97 ? -10.276 1.002 -14.174 1.00 98.44 97 ALA A C 1
ATOM 795 O O . ALA A 1 97 ? -9.627 1.730 -14.919 1.00 98.44 97 ALA A O 1
ATOM 796 N N . ASP A 1 98 ? -11.598 1.090 -14.066 1.00 98.44 98 ASP A N 1
ATOM 797 C CA . ASP A 1 98 ? -12.405 2.059 -14.802 1.00 98.44 98 ASP A CA 1
ATOM 798 C C . ASP A 1 98 ? -12.100 3.490 -14.347 1.00 98.44 98 ASP A C 1
ATOM 800 O O . ASP A 1 98 ? -11.888 4.355 -15.195 1.00 98.44 98 ASP A O 1
ATOM 804 N N . TRP A 1 99 ? -11.937 3.720 -13.041 1.00 98.50 99 TRP A N 1
ATOM 805 C CA . TRP A 1 99 ? -11.505 5.012 -12.501 1.00 98.50 99 TRP A CA 1
ATOM 806 C C . TRP A 1 99 ? -10.108 5.409 -12.991 1.00 98.50 99 TRP A C 1
ATOM 808 O O . TRP A 1 99 ? -9.934 6.479 -13.564 1.00 98.50 99 TRP A O 1
ATOM 818 N N . LYS A 1 100 ? -9.114 4.514 -12.880 1.00 98.06 100 LYS A N 1
ATOM 819 C CA . LYS A 1 100 ? -7.742 4.774 -13.365 1.00 98.06 100 LYS A CA 1
ATOM 820 C C . LYS A 1 100 ? -7.663 5.074 -14.863 1.00 98.06 100 LYS A C 1
ATOM 822 O O . LYS A 1 100 ? -6.723 5.728 -15.300 1.00 98.06 100 LYS A O 1
ATOM 827 N N . ASN A 1 101 ? -8.612 4.557 -15.639 1.00 98.12 101 ASN A N 1
ATOM 828 C CA . ASN A 1 101 ? -8.705 4.778 -17.078 1.00 98.12 101 ASN A CA 1
ATOM 829 C C . ASN A 1 101 ? -9.680 5.912 -17.445 1.00 98.12 101 ASN A C 1
ATOM 831 O O . ASN A 1 101 ? -10.059 6.011 -18.611 1.00 98.12 101 ASN A O 1
ATOM 835 N N . ASN A 1 102 ? -10.098 6.742 -16.480 1.00 98.06 102 ASN A N 1
ATOM 836 C CA . ASN A 1 102 ? -11.025 7.866 -16.661 1.00 98.06 102 ASN A CA 1
ATOM 837 C C . ASN A 1 102 ? -12.376 7.476 -17.296 1.00 98.06 102 ASN A C 1
ATOM 839 O O . ASN A 1 102 ? -12.998 8.277 -17.991 1.00 98.06 102 ASN A O 1
ATOM 843 N N . ARG A 1 103 ? -12.832 6.233 -17.095 1.00 98.38 103 ARG A N 1
ATOM 844 C CA . ARG A 1 103 ? -14.135 5.747 -17.591 1.00 98.38 103 ARG A CA 1
ATOM 845 C C . ARG A 1 103 ? -15.286 6.070 -16.642 1.00 98.38 103 ARG A C 1
ATOM 847 O O . ARG A 1 103 ? -16.436 6.067 -17.068 1.00 98.38 103 ARG A O 1
ATOM 854 N N . ILE A 1 104 ? -14.977 6.330 -15.375 1.00 98.31 104 ILE A N 1
ATOM 855 C CA . ILE A 1 104 ? -15.908 6.831 -14.361 1.00 98.31 104 ILE A CA 1
ATOM 856 C C . ILE A 1 104 ? -15.301 8.063 -13.693 1.00 98.31 104 ILE A C 1
ATOM 858 O O . ILE A 1 104 ? -14.077 8.208 -13.673 1.00 98.31 104 ILE A O 1
ATOM 862 N N . SER A 1 105 ? -16.151 8.943 -13.165 1.00 98.50 105 SER A N 1
ATOM 863 C CA . SER A 1 105 ? -15.699 10.154 -12.479 1.00 98.50 105 SER A CA 1
ATOM 864 C C . SER A 1 105 ? -15.169 9.859 -11.074 1.00 98.50 105 SER A C 1
ATOM 866 O O . SER A 1 105 ? -15.422 8.790 -10.503 1.00 98.50 105 SER A O 1
ATOM 868 N N . ASP A 1 106 ? -14.465 10.832 -10.498 1.00 98.44 106 ASP A N 1
ATOM 869 C CA . ASP A 1 106 ? -14.003 10.773 -9.110 1.00 98.44 106 ASP A CA 1
ATOM 870 C C . ASP A 1 106 ? -15.178 10.643 -8.135 1.00 98.44 106 ASP A C 1
ATOM 872 O O . ASP A 1 106 ? -15.099 9.892 -7.164 1.00 98.44 106 ASP A O 1
ATOM 876 N N . GLU A 1 107 ? -16.295 11.319 -8.413 1.00 98.50 107 GLU A N 1
ATOM 877 C CA . GLU A 1 107 ? -17.513 11.239 -7.606 1.00 98.50 107 GLU A CA 1
ATOM 878 C C . GLU A 1 107 ? -18.105 9.832 -7.647 1.00 98.50 107 GLU A C 1
ATOM 880 O O . GLU A 1 107 ? -18.394 9.263 -6.596 1.00 98.50 107 GLU A O 1
ATOM 885 N N . ALA A 1 108 ? -18.225 9.244 -8.842 1.00 98.19 108 ALA A N 1
ATOM 886 C CA . ALA A 1 108 ? -18.753 7.893 -9.005 1.00 98.19 108 ALA A CA 1
ATOM 887 C C . ALA A 1 108 ? -17.884 6.856 -8.276 1.00 98.19 108 ALA A C 1
ATOM 889 O O . ALA A 1 108 ? -18.401 5.994 -7.562 1.00 98.19 108 ALA A O 1
ATOM 890 N N . TYR A 1 109 ? -16.557 6.966 -8.398 1.00 98.56 109 TYR A N 1
ATOM 891 C CA . TYR A 1 109 ? -15.636 6.072 -7.701 1.00 98.56 109 TYR A CA 1
ATOM 892 C C . TYR A 1 109 ? -15.666 6.278 -6.179 1.00 98.56 109 TYR A C 1
ATOM 894 O O . TYR A 1 109 ? -15.646 5.305 -5.424 1.00 98.56 109 TYR A O 1
ATOM 902 N N . LYS A 1 110 ? -15.776 7.526 -5.708 1.00 98.62 110 LYS A N 1
ATOM 903 C CA . LYS A 1 110 ? -15.909 7.845 -4.281 1.00 98.62 110 LYS A CA 1
ATOM 904 C C . LYS A 1 110 ? -17.183 7.251 -3.687 1.00 98.62 110 LYS A C 1
ATOM 906 O O . LYS A 1 110 ? -17.102 6.648 -2.619 1.00 98.62 110 LYS A O 1
ATOM 911 N N . THR A 1 111 ? -18.323 7.382 -4.366 1.00 98.56 111 THR A N 1
ATOM 912 C CA . THR A 1 111 ? -19.587 6.770 -3.930 1.00 98.56 111 THR A CA 1
ATOM 913 C C . THR A 1 111 ? -19.449 5.253 -3.835 1.00 98.56 111 THR A C 1
ATOM 915 O O . THR A 1 111 ? -19.739 4.685 -2.787 1.00 98.56 111 THR A O 1
ATOM 918 N N . PHE A 1 112 ? -18.885 4.607 -4.860 1.00 98.38 112 PHE A N 1
ATOM 919 C CA . PHE A 1 112 ? -18.630 3.165 -4.826 1.00 98.38 112 PHE A CA 1
ATOM 920 C C . PHE A 1 112 ? -17.763 2.739 -3.624 1.00 98.38 112 PHE A C 1
ATOM 922 O O . PHE A 1 112 ? -18.063 1.749 -2.957 1.00 98.38 112 PHE A O 1
ATOM 929 N N . LEU A 1 113 ? -16.693 3.484 -3.317 1.00 98.25 113 LEU A N 1
ATOM 930 C CA . LEU A 1 113 ? -15.847 3.197 -2.155 1.00 98.25 113 LEU A CA 1
ATOM 931 C C . LEU A 1 113 ? -16.593 3.378 -0.829 1.00 98.25 113 LEU A C 1
ATOM 933 O O . LEU A 1 113 ? -16.404 2.572 0.078 1.00 98.25 113 LEU A O 1
ATOM 937 N N . GLN A 1 114 ? -17.425 4.414 -0.707 1.00 98.50 114 GLN A N 1
ATOM 938 C CA . GLN A 1 114 ? -18.239 4.645 0.488 1.00 98.50 114 GLN A CA 1
ATOM 939 C C . GLN A 1 114 ? -19.221 3.494 0.724 1.00 98.50 114 GLN A C 1
ATOM 941 O O . GLN A 1 114 ? -19.318 3.013 1.853 1.00 98.50 114 GLN A O 1
ATOM 946 N N . ASP A 1 115 ? -19.872 3.008 -0.332 1.00 98.25 115 ASP A N 1
ATOM 947 C CA . ASP A 1 115 ? -20.797 1.876 -0.254 1.00 98.25 115 ASP A CA 1
ATOM 948 C C . ASP A 1 115 ? -20.076 0.583 0.155 1.00 98.25 115 ASP A C 1
ATOM 950 O O . ASP A 1 115 ? -20.560 -0.170 1.003 1.00 98.25 115 ASP A O 1
ATOM 954 N N . GLU A 1 116 ? -18.884 0.336 -0.392 1.00 98.00 116 GLU A N 1
ATOM 955 C CA . GLU A 1 116 ? -18.086 -0.845 -0.054 1.00 98.00 116 GLU A CA 1
ATOM 956 C C . GLU A 1 116 ? -17.552 -0.788 1.390 1.00 98.00 116 GLU A C 1
ATOM 958 O O . GLU A 1 116 ? -17.569 -1.803 2.090 1.00 98.00 116 GLU A O 1
ATOM 963 N N . ILE A 1 117 ? -17.137 0.391 1.872 1.00 98.31 117 ILE A N 1
ATOM 964 C CA . ILE A 1 117 ? -16.761 0.607 3.279 1.00 98.31 117 ILE A CA 1
ATOM 965 C C . ILE A 1 117 ? -17.969 0.368 4.190 1.00 98.31 117 ILE A C 1
ATOM 967 O O . ILE A 1 117 ? -17.868 -0.394 5.151 1.00 98.31 117 ILE A O 1
ATOM 971 N N . ALA A 1 118 ? -19.126 0.956 3.870 1.00 98.44 118 ALA A N 1
ATOM 972 C CA . ALA A 1 118 ? -20.352 0.781 4.648 1.00 98.44 118 ALA A CA 1
ATOM 973 C C . ALA A 1 118 ? -20.770 -0.696 4.722 1.00 98.44 118 ALA A C 1
ATOM 975 O O . ALA A 1 118 ? -21.148 -1.189 5.786 1.00 98.44 118 ALA A O 1
ATOM 976 N N . ARG A 1 119 ? -20.635 -1.433 3.612 1.00 98.00 119 ARG A N 1
ATOM 977 C CA . ARG A 1 119 ? -20.888 -2.876 3.557 1.00 98.00 119 ARG A CA 1
ATOM 978 C C . ARG A 1 119 ? -19.981 -3.653 4.512 1.00 98.00 119 ARG A C 1
ATOM 980 O O . ARG A 1 119 ? -20.475 -4.518 5.234 1.00 98.00 119 ARG A O 1
ATOM 987 N N . TRP A 1 120 ? -18.676 -3.376 4.523 1.00 98.06 120 TRP A N 1
ATOM 988 C CA . TRP A 1 120 ? -17.734 -4.082 5.399 1.00 98.06 120 TRP A CA 1
ATOM 989 C C . TRP A 1 120 ? -17.872 -3.694 6.868 1.00 98.06 120 TRP A C 1
ATOM 991 O O . TRP A 1 120 ? -17.759 -4.576 7.717 1.00 98.06 120 TRP A O 1
ATOM 1001 N N . ILE A 1 121 ? -18.168 -2.431 7.180 1.00 98.31 121 ILE A N 1
ATOM 1002 C CA . ILE A 1 121 ? -18.506 -2.003 8.547 1.00 98.31 121 ILE A CA 1
ATOM 1003 C C . ILE A 1 121 ? -19.711 -2.800 9.046 1.00 98.31 121 ILE A C 1
ATOM 1005 O O . ILE A 1 121 ? -19.602 -3.488 10.059 1.00 98.31 121 ILE A O 1
ATOM 1009 N N . LYS A 1 122 ? -20.804 -2.825 8.271 1.00 98.50 122 LYS A N 1
ATOM 1010 C CA . LYS A 1 122 ? -22.021 -3.563 8.629 1.00 98.50 122 LYS A CA 1
ATOM 1011 C C . LYS A 1 122 ? -21.746 -5.046 8.891 1.00 98.50 122 LYS A C 1
ATOM 1013 O O . LYS A 1 122 ? -22.209 -5.597 9.882 1.00 98.50 122 LYS A O 1
ATOM 1018 N N . ILE A 1 123 ? -20.964 -5.698 8.027 1.00 98.19 123 ILE A N 1
ATOM 1019 C CA . ILE A 1 123 ? -20.597 -7.111 8.212 1.00 98.19 123 ILE A CA 1
ATOM 1020 C C . ILE A 1 123 ? -19.799 -7.309 9.506 1.00 98.19 123 ILE A C 1
ATOM 1022 O O . ILE A 1 123 ? -20.019 -8.291 10.209 1.00 98.19 123 ILE A O 1
ATOM 1026 N N . GLN A 1 124 ? -18.856 -6.423 9.826 1.00 98.50 124 GLN A N 1
ATOM 1027 C CA . GLN A 1 124 ? -18.060 -6.554 11.046 1.00 98.50 124 GLN A CA 1
ATOM 1028 C C . GLN A 1 124 ? -18.904 -6.341 12.310 1.00 98.50 124 GLN A C 1
ATOM 1030 O O . GLN A 1 124 ? -18.759 -7.108 13.264 1.00 98.50 124 GLN A O 1
ATOM 1035 N N . GLU A 1 125 ? -19.814 -5.365 12.295 1.00 98.12 125 GLU A N 1
ATOM 1036 C CA . GLU A 1 125 ? -20.778 -5.118 13.375 1.00 98.12 125 GLU A CA 1
ATOM 1037 C C . GLU A 1 125 ? -21.700 -6.330 13.586 1.00 98.12 125 GLU A C 1
ATOM 1039 O O . GLU A 1 125 ? -21.839 -6.812 14.707 1.00 98.12 125 GLU A O 1
ATOM 1044 N N . GLU A 1 126 ? -22.247 -6.908 12.509 1.00 98.31 126 GLU A N 1
ATOM 1045 C CA . GLU A 1 126 ? -23.061 -8.136 12.558 1.00 98.31 126 GLU A CA 1
ATOM 1046 C C . GLU A 1 126 ? -22.286 -9.351 13.097 1.00 98.31 126 GLU A C 1
ATOM 1048 O O . GLU A 1 126 ? -22.877 -10.290 13.635 1.00 98.31 126 GLU A O 1
ATOM 1053 N N . LYS A 1 127 ? -20.956 -9.358 12.949 1.00 97.12 127 LYS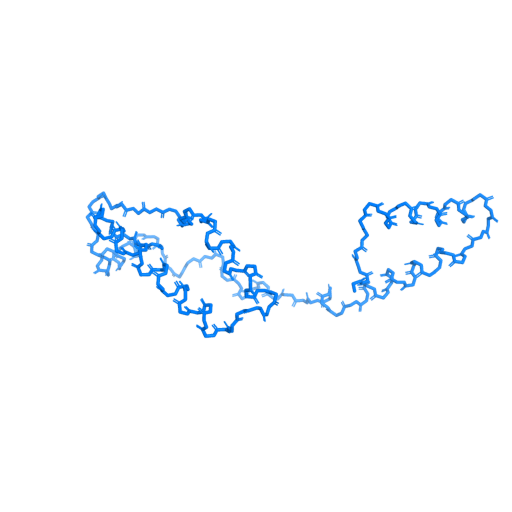 A N 1
ATOM 1054 C CA . LYS A 1 127 ? -20.065 -10.387 13.503 1.00 97.12 127 LYS A CA 1
ATOM 1055 C C . LYS A 1 127 ? -19.568 -10.067 14.913 1.00 97.12 127 LYS A C 1
ATOM 1057 O O . LYS A 1 127 ? -18.810 -10.871 15.452 1.00 97.12 127 LYS A O 1
ATOM 1062 N N . GLY A 1 128 ? -19.986 -8.943 15.496 1.00 96.62 128 GLY A N 1
ATOM 1063 C CA . GLY A 1 128 ? -19.625 -8.539 16.852 1.00 96.62 128 GLY A CA 1
ATOM 1064 C C . GLY A 1 128 ? -18.150 -8.175 17.013 1.00 96.62 128 GLY A C 1
ATOM 1065 O O . GLY A 1 128 ? -17.563 -8.513 18.031 1.00 96.62 128 GLY A O 1
ATOM 1066 N N . LYS A 1 129 ? -17.521 -7.549 16.008 1.00 96.88 129 LYS A N 1
ATOM 1067 C CA . LYS A 1 129 ? -16.134 -7.067 16.122 1.00 96.88 129 LYS A CA 1
ATOM 1068 C C . LYS A 1 129 ? -16.048 -5.798 16.966 1.00 96.88 129 LYS A C 1
ATOM 1070 O O . LYS A 1 129 ? -16.794 -4.854 16.732 1.00 96.88 129 LYS A O 1
ATOM 1075 N N . GLU A 1 130 ? -15.090 -5.752 17.888 1.00 97.56 130 GLU A N 1
ATOM 1076 C CA . GLU A 1 130 ? -14.886 -4.614 18.790 1.00 97.56 130 GLU A CA 1
ATOM 1077 C C . GLU A 1 130 ? -14.017 -3.510 18.179 1.00 97.56 130 GLU A C 1
ATOM 1079 O O . GLU A 1 130 ? -14.198 -2.334 18.484 1.00 97.56 130 GLU A O 1
ATOM 1084 N N . VAL A 1 131 ? -13.072 -3.874 17.308 1.00 97.81 131 VAL A N 1
ATOM 1085 C CA . VAL A 1 131 ? -12.254 -2.909 16.561 1.00 97.81 131 VAL A CA 1
ATOM 1086 C C . VAL A 1 131 ? -12.368 -3.213 15.074 1.00 97.81 131 VAL A C 1
ATOM 1088 O O . VAL A 1 131 ? -12.055 -4.325 14.639 1.00 97.81 131 VAL A O 1
ATOM 1091 N N . LEU A 1 132 ? -12.828 -2.220 14.315 1.00 97.88 132 LEU A N 1
ATOM 1092 C CA . LEU A 1 132 ? -13.117 -2.325 12.887 1.00 97.88 132 LEU A CA 1
ATOM 1093 C C . LEU A 1 132 ? -11.930 -1.858 12.036 1.00 97.88 132 LEU A C 1
ATOM 1095 O O . LEU A 1 132 ? -11.121 -1.040 12.482 1.00 97.88 132 LEU A O 1
ATOM 1099 N N . VAL A 1 133 ? -11.864 -2.358 10.803 1.00 96.44 133 VAL A N 1
ATOM 1100 C CA . VAL A 1 133 ? -10.915 -1.937 9.756 1.00 96.44 133 VAL A CA 1
ATOM 1101 C C . VAL A 1 133 ? -11.612 -1.687 8.428 1.00 96.44 133 VAL A C 1
ATOM 1103 O O . VAL A 1 133 ? -12.736 -2.216 8.241 1.00 96.44 133 VAL A O 1
#

Sequence (133 aa):
AEGLSFATEKLDELDALKRVINDNDSDKFDVLKARYERFQNQAFKNLEYDFSQVRDTRQSPFAERKKQQDAQLNLPDLPTTTIGSFPQSTEVRKQRADWKNNRISDEAYKTFLQDEIARWIKIQEEKGKEVLV